Protein AF-R4FBL8-F1 (afdb_monomer_lite)

pLDDT: mean 83.59, std 13.69, range [40.69, 96.69]

Secondary structure (DSSP, 8-state):
-EES-EEEEEEEEEEEEEEESS----GGG----SGGGTSPPPPPPPPSS--------SS-----S--------TT---EES-EEEEEEEEEEEEEEE-S---TTTTSSS--

Structure (mmCIF, N/CA/C/O backbone):
data_AF-R4FBL8-F1
#
_entry.id   AF-R4FBL8-F1
#
loop_
_atom_site.group_PDB
_atom_site.id
_atom_site.type_symbol
_atom_site.label_atom_id
_atom_site.label_alt_id
_atom_site.label_comp_id
_atom_site.label_asym_id
_atom_site.label_entity_id
_atom_site.label_seq_id
_atom_site.pdbx_PDB_ins_code
_atom_site.Cartn_x
_atom_site.Cartn_y
_atom_site.Cartn_z
_atom_site.occupancy
_atom_site.B_iso_or_equiv
_atom_site.auth_seq_id
_atom_site.auth_comp_id
_atom_site.auth_asym_id
_atom_site.auth_atom_id
_atom_site.pdbx_PDB_model_num
ATOM 1 N N . MET A 1 1 ? -4.129 -10.054 2.802 1.00 87.81 1 MET A N 1
ATOM 2 C CA . MET A 1 1 ? -5.367 -10.073 3.612 1.00 87.81 1 MET A CA 1
ATOM 3 C C . MET A 1 1 ? -4.953 -10.164 5.065 1.00 87.81 1 MET A C 1
ATOM 5 O O . MET A 1 1 ? -3.973 -10.844 5.336 1.00 87.81 1 MET A O 1
ATOM 9 N N . GLN A 1 2 ? -5.645 -9.470 5.959 1.00 92.25 2 GLN A N 1
ATOM 10 C CA . GLN A 1 2 ? -5.340 -9.443 7.386 1.00 92.25 2 GLN A CA 1
ATOM 11 C C . GLN A 1 2 ? -6.639 -9.594 8.172 1.00 92.25 2 GLN A C 1
ATOM 13 O O . GLN A 1 2 ? -7.604 -8.891 7.894 1.00 92.25 2 GLN A O 1
ATOM 18 N N . ILE A 1 3 ? -6.671 -10.533 9.110 1.00 91.38 3 ILE A N 1
ATOM 19 C CA . ILE A 1 3 ? -7.858 -10.864 9.902 1.00 91.38 3 ILE A CA 1
ATOM 20 C C . ILE A 1 3 ? -7.469 -10.771 11.374 1.00 91.38 3 ILE A C 1
ATOM 22 O O . ILE A 1 3 ? -6.412 -11.274 11.751 1.00 91.38 3 ILE A O 1
ATOM 26 N N . GLY A 1 4 ? -8.325 -10.150 12.176 1.00 90.81 4 GLY A N 1
ATOM 27 C CA . GLY A 1 4 ? -8.071 -9.822 13.571 1.00 90.81 4 GLY A CA 1
ATOM 28 C C . GLY A 1 4 ? -7.557 -8.398 13.749 1.00 90.81 4 GLY A C 1
ATOM 29 O O . GLY A 1 4 ? -7.219 -7.708 12.787 1.00 90.81 4 GLY A O 1
ATOM 30 N N . ASP A 1 5 ? -7.503 -7.970 15.003 1.00 92.31 5 ASP A N 1
ATOM 31 C CA . ASP A 1 5 ? -7.054 -6.631 15.364 1.00 92.31 5 ASP A CA 1
ATOM 32 C C . ASP A 1 5 ? -5.547 -6.472 15.177 1.00 92.31 5 ASP A C 1
ATOM 34 O O . ASP A 1 5 ? -4.766 -7.425 15.188 1.00 92.31 5 ASP A O 1
ATOM 38 N N . SER A 1 6 ? -5.111 -5.244 14.940 1.00 93.81 6 SER A N 1
ATOM 39 C CA . SER A 1 6 ? -3.728 -4.912 14.630 1.00 93.81 6 SER A CA 1
ATOM 40 C C . SER A 1 6 ? -3.392 -3.520 15.138 1.00 93.81 6 SER A C 1
ATOM 42 O O . SER A 1 6 ? -4.259 -2.678 15.322 1.00 93.81 6 SER A O 1
ATOM 44 N N . GLN A 1 7 ? -2.118 -3.253 15.396 1.00 95.44 7 GLN A N 1
ATOM 45 C CA . GLN A 1 7 ? -1.694 -1.888 15.721 1.00 95.44 7 GLN A CA 1
ATOM 46 C C . GLN A 1 7 ? -1.365 -1.114 14.451 1.00 95.44 7 GLN A C 1
ATOM 48 O O . GLN A 1 7 ? -1.724 0.051 14.306 1.00 95.44 7 GLN A O 1
ATOM 53 N N . GLU A 1 8 ? -0.701 -1.771 13.509 1.00 96.19 8 GLU A N 1
ATOM 54 C CA . GLU A 1 8 ? -0.187 -1.113 12.326 1.00 96.19 8 GLU A CA 1
ATOM 55 C C . GLU A 1 8 ? -0.210 -2.051 11.124 1.00 96.19 8 GLU A C 1
ATOM 57 O O . GLU A 1 8 ? 0.069 -3.246 11.237 1.00 96.19 8 GLU A O 1
ATOM 62 N N . ILE A 1 9 ? -0.516 -1.485 9.961 1.00 96.69 9 ILE A N 1
ATOM 63 C CA . ILE A 1 9 ? -0.402 -2.151 8.671 1.00 96.69 9 ILE A CA 1
ATOM 64 C C . ILE A 1 9 ? 0.490 -1.293 7.783 1.00 96.69 9 ILE A C 1
ATOM 66 O O . ILE A 1 9 ? 0.101 -0.192 7.405 1.00 96.69 9 ILE A O 1
ATOM 70 N N .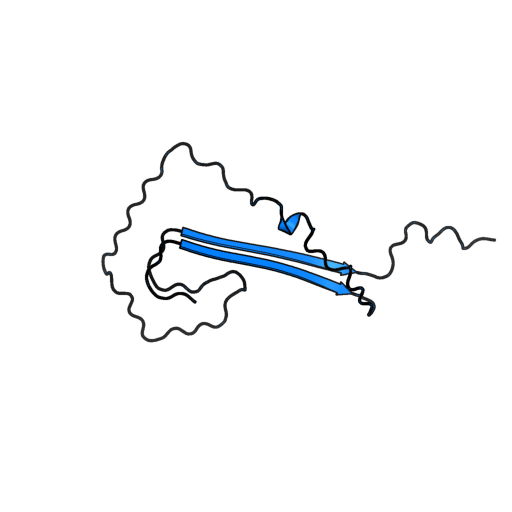 ARG A 1 10 ? 1.668 -1.807 7.421 1.00 95.44 10 ARG A N 1
ATOM 71 C CA . ARG A 1 10 ? 2.569 -1.158 6.462 1.00 95.44 10 ARG A CA 1
ATOM 72 C C . ARG A 1 10 ? 2.638 -1.959 5.174 1.00 95.44 10 ARG A C 1
ATOM 74 O O . ARG A 1 10 ? 3.039 -3.120 5.175 1.00 95.44 10 ARG A O 1
ATOM 81 N N . LEU A 1 11 ? 2.286 -1.322 4.069 1.00 95.38 11 LEU A N 1
ATOM 82 C CA . LEU A 1 11 ? 2.363 -1.871 2.724 1.00 95.38 11 LEU A CA 1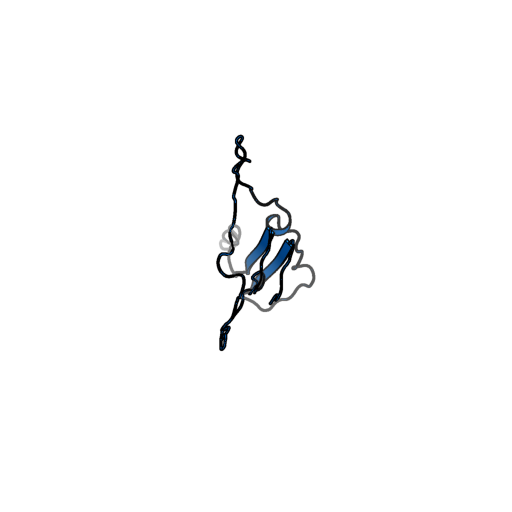
ATOM 83 C C . LEU A 1 11 ? 3.307 -0.994 1.913 1.00 95.38 11 LEU A C 1
ATOM 85 O O . LEU A 1 11 ? 3.199 0.230 1.922 1.00 95.38 11 LEU A O 1
ATOM 89 N N . SER A 1 12 ? 4.229 -1.607 1.178 1.00 93.88 12 SER A N 1
ATOM 90 C CA . SER A 1 12 ? 5.088 -0.867 0.261 1.00 93.88 12 SER A CA 1
ATOM 91 C C . SER A 1 12 ? 5.343 -1.666 -1.006 1.00 93.88 12 SER A C 1
ATOM 93 O O . SER A 1 12 ? 5.480 -2.887 -0.968 1.00 93.88 12 SER A O 1
ATOM 95 N N . GLY A 1 13 ? 5.380 -0.975 -2.139 1.00 93.31 13 GLY A N 1
ATOM 96 C CA . GLY A 1 13 ? 5.575 -1.583 -3.445 1.00 93.31 13 GLY A CA 1
ATOM 97 C C . GLY A 1 13 ? 6.313 -0.632 -4.369 1.00 93.31 13 GLY A C 1
ATOM 98 O O . GLY A 1 13 ? 5.992 0.555 -4.453 1.00 93.31 13 GLY A O 1
ATOM 99 N N . ARG A 1 14 ? 7.324 -1.163 -5.057 1.00 92.94 14 ARG A N 1
ATOM 100 C CA . ARG A 1 14 ? 8.093 -0.457 -6.083 1.00 92.94 14 ARG A CA 1
ATOM 101 C C . ARG A 1 14 ? 8.041 -1.270 -7.365 1.00 92.94 14 ARG A C 1
ATOM 103 O O . ARG A 1 14 ? 8.431 -2.432 -7.355 1.00 92.94 14 ARG A O 1
ATOM 110 N N . ALA A 1 15 ? 7.572 -0.662 -8.446 1.00 91.69 15 ALA A N 1
ATOM 111 C CA . ALA A 1 15 ? 7.507 -1.298 -9.754 1.00 91.69 15 ALA A CA 1
ATOM 112 C C . ALA A 1 15 ? 8.180 -0.418 -10.811 1.00 91.69 15 ALA A C 1
ATOM 114 O O . ALA A 1 15 ? 7.915 0.782 -10.902 1.00 91.69 15 ALA A O 1
ATOM 115 N N . LEU A 1 16 ? 9.049 -1.030 -11.612 1.00 90.56 16 LEU A N 1
ATOM 116 C CA . LEU A 1 16 ? 9.640 -0.439 -12.806 1.00 90.56 16 LEU A CA 1
ATOM 117 C C . LEU A 1 16 ? 9.135 -1.233 -14.010 1.00 90.56 16 LEU A C 1
ATOM 119 O O . LEU A 1 16 ? 9.379 -2.432 -14.103 1.00 90.56 16 LEU A O 1
ATOM 123 N N . ALA A 1 17 ? 8.437 -0.566 -14.919 1.00 89.31 17 ALA A N 1
ATOM 124 C CA . ALA A 1 17 ? 7.931 -1.159 -16.146 1.00 89.31 17 ALA A CA 1
ATOM 125 C C . ALA A 1 17 ? 8.613 -0.487 -17.338 1.00 89.31 17 ALA A C 1
ATOM 127 O O . ALA A 1 17 ? 8.414 0.704 -17.582 1.00 89.31 17 ALA A O 1
ATOM 128 N N . VAL A 1 18 ? 9.427 -1.245 -18.070 1.00 86.50 18 VAL A N 1
ATOM 129 C CA . VAL A 1 18 ? 10.119 -0.769 -19.274 1.00 86.50 18 VAL A CA 1
ATOM 130 C C . VAL A 1 18 ? 9.450 -1.394 -20.492 1.00 86.50 18 VAL A C 1
ATOM 132 O O . VAL A 1 18 ? 9.434 -2.613 -20.633 1.00 86.50 18 VAL A O 1
ATOM 135 N N . GLN A 1 19 ? 8.892 -0.558 -21.363 1.00 87.56 19 GLN A N 1
ATOM 136 C CA . GLN A 1 19 ? 8.319 -0.963 -22.642 1.00 87.56 19 GLN A CA 1
ATOM 137 C C . GLN A 1 19 ? 9.263 -0.553 -23.769 1.00 87.56 19 GLN A C 1
ATOM 139 O O . GLN A 1 19 ? 9.621 0.622 -23.877 1.00 87.56 19 GLN A O 1
ATOM 144 N N . ARG A 1 20 ? 9.631 -1.504 -24.629 1.00 81.62 20 ARG A N 1
ATOM 145 C CA . ARG A 1 20 ? 10.538 -1.275 -25.759 1.00 81.62 20 ARG A CA 1
ATOM 146 C C . ARG A 1 20 ? 9.814 -1.417 -27.089 1.00 81.62 20 ARG A C 1
ATOM 148 O O . ARG A 1 20 ? 8.891 -2.219 -27.203 1.00 81.62 20 ARG A O 1
ATOM 155 N N . GLN A 1 21 ? 10.240 -0.631 -28.075 1.00 84.44 21 GLN A N 1
ATOM 156 C CA . GLN A 1 21 ? 9.829 -0.802 -29.469 1.00 84.44 21 GLN A CA 1
ATOM 157 C C . GLN A 1 21 ? 10.637 -1.900 -30.182 1.00 84.44 21 GLN A C 1
ATOM 159 O O . GLN A 1 21 ? 10.082 -2.594 -31.025 1.00 84.44 21 GLN A O 1
ATOM 164 N N . LEU A 1 22 ? 11.912 -2.081 -29.820 1.00 80.81 22 LEU A N 1
ATOM 165 C CA . LEU A 1 22 ? 12.793 -3.127 -30.348 1.00 80.81 22 LEU A CA 1
ATOM 166 C C . LEU A 1 22 ? 13.225 -4.086 -29.235 1.00 80.81 22 LEU A C 1
ATOM 168 O O . LEU A 1 22 ? 13.389 -3.687 -28.078 1.00 80.81 22 LEU A O 1
ATOM 172 N N . GLU A 1 23 ? 13.417 -5.354 -29.591 1.00 70.50 23 GLU A N 1
ATOM 173 C CA . GLU A 1 23 ? 13.835 -6.399 -28.662 1.00 70.50 23 GLU A CA 1
ATOM 174 C C . GLU A 1 23 ? 15.345 -6.314 -28.411 1.00 70.50 23 GLU A C 1
ATOM 176 O O . GLU A 1 23 ? 16.168 -6.814 -29.172 1.00 70.50 23 GLU A O 1
ATOM 181 N N . TYR A 1 24 ? 15.710 -5.633 -27.329 1.00 73.50 24 TYR A N 1
ATOM 182 C CA . TYR A 1 24 ? 17.061 -5.632 -26.781 1.00 73.50 24 TYR A CA 1
ATOM 183 C C . TYR A 1 24 ? 16.975 -5.651 -25.254 1.00 73.50 24 TYR A C 1
ATOM 185 O O . TYR A 1 24 ? 16.108 -5.002 -24.661 1.00 73.50 24 TYR A O 1
ATOM 193 N N . VAL A 1 25 ? 17.842 -6.427 -24.607 1.00 66.44 25 VAL A N 1
ATOM 194 C CA . VAL A 1 25 ? 17.886 -6.549 -23.147 1.00 66.44 25 VAL A CA 1
ATOM 195 C C . VAL A 1 25 ? 19.328 -6.375 -22.690 1.00 66.44 25 VAL A C 1
ATOM 197 O O . VAL A 1 25 ? 20.137 -7.287 -22.831 1.00 66.44 25 VAL A O 1
ATOM 200 N N . ASP A 1 26 ? 19.635 -5.223 -22.097 1.00 69.94 26 ASP A N 1
ATOM 201 C CA . ASP A 1 26 ? 20.847 -5.041 -21.298 1.00 69.94 26 ASP A CA 1
ATOM 202 C C . ASP A 1 26 ? 20.507 -5.203 -19.810 1.00 69.94 26 ASP A C 1
ATOM 204 O O . ASP A 1 26 ? 19.580 -4.590 -19.272 1.00 69.94 26 ASP A O 1
ATOM 208 N N . SER A 1 27 ? 21.262 -6.060 -19.125 1.00 66.50 27 SER A N 1
ATOM 209 C CA . SER A 1 27 ? 21.109 -6.343 -17.698 1.00 66.50 27 SER A CA 1
ATOM 210 C C . SER A 1 27 ? 21.405 -5.131 -16.807 1.00 66.50 27 SER A C 1
ATOM 212 O O . SER A 1 27 ? 20.967 -5.097 -15.656 1.00 66.50 27 SER A O 1
ATOM 214 N N . ARG A 1 28 ? 22.094 -4.107 -17.326 1.00 68.31 28 ARG A N 1
ATOM 215 C CA . ARG A 1 28 ? 22.423 -2.867 -16.604 1.00 68.31 28 ARG A CA 1
ATOM 216 C C . ARG A 1 28 ? 21.312 -1.813 -16.643 1.00 68.31 28 ARG A C 1
ATOM 218 O O . ARG A 1 28 ? 21.420 -0.808 -15.946 1.00 68.31 28 ARG A O 1
ATOM 225 N N . GLU A 1 29 ? 20.241 -2.025 -17.411 1.00 63.28 29 GLU A N 1
ATOM 226 C CA . GLU A 1 29 ? 19.165 -1.039 -17.629 1.00 63.28 29 GLU A CA 1
ATOM 227 C C . GLU A 1 29 ? 18.141 -0.924 -16.489 1.00 63.28 29 GLU A C 1
ATOM 229 O O . GLU A 1 29 ? 17.265 -0.057 -16.530 1.00 63.28 29 GLU A O 1
ATOM 234 N N . PHE A 1 30 ? 18.234 -1.761 -15.453 1.00 67.88 30 PHE A N 1
ATOM 235 C CA . PHE A 1 30 ? 17.222 -1.835 -14.394 1.00 67.88 30 PHE A CA 1
ATOM 236 C C . PHE A 1 30 ? 17.652 -1.282 -13.023 1.00 67.88 30 PHE A C 1
ATOM 238 O O . PHE A 1 30 ? 17.272 -1.865 -12.001 1.00 67.88 30 PHE A O 1
ATOM 245 N N . PRO A 1 31 ? 18.405 -0.168 -12.908 1.00 68.38 31 PRO A N 1
ATOM 246 C CA . PRO A 1 31 ? 18.636 0.395 -11.595 1.00 68.38 31 PRO A CA 1
ATOM 247 C C . PRO A 1 31 ? 17.317 0.982 -11.073 1.00 68.38 31 PRO A C 1
ATOM 249 O O . PRO A 1 31 ? 16.747 1.912 -11.647 1.00 68.38 31 PRO A O 1
ATOM 252 N N . LEU A 1 32 ? 16.861 0.517 -9.906 1.00 67.62 32 LEU A N 1
ATOM 253 C CA . LEU A 1 32 ? 15.812 1.177 -9.110 1.00 67.62 32 LEU A CA 1
ATOM 254 C C . LEU A 1 32 ? 16.296 2.519 -8.509 1.00 67.62 32 LEU A C 1
ATOM 256 O O . LEU A 1 32 ? 15.811 2.960 -7.472 1.00 67.62 32 LEU A O 1
ATOM 260 N N . ALA A 1 33 ? 17.250 3.186 -9.161 1.00 80.44 33 ALA A N 1
ATOM 261 C CA . ALA A 1 33 ? 17.905 4.411 -8.714 1.00 80.44 33 ALA A CA 1
ATOM 262 C C . ALA A 1 33 ? 17.134 5.685 -9.097 1.00 80.44 33 ALA A C 1
ATOM 264 O O . ALA A 1 33 ? 17.627 6.798 -8.926 1.00 80.44 33 ALA A O 1
ATOM 265 N N . PHE A 1 34 ? 15.922 5.561 -9.640 1.00 89.19 34 PHE A N 1
ATOM 266 C CA . PHE A 1 34 ? 15.130 6.732 -9.989 1.00 89.19 34 PHE A CA 1
ATOM 267 C C . PHE A 1 34 ? 14.656 7.479 -8.734 1.00 89.19 34 PHE A C 1
ATOM 269 O O . PHE A 1 34 ? 14.190 6.832 -7.796 1.00 89.19 34 PHE A O 1
ATOM 276 N N . PRO A 1 35 ? 14.643 8.829 -8.737 1.00 90.00 35 PRO A N 1
ATOM 277 C CA . PRO A 1 35 ? 14.214 9.616 -7.578 1.00 90.00 35 PRO A CA 1
ATOM 278 C C . PRO A 1 35 ? 12.809 9.275 -7.074 1.00 90.00 35 PRO A C 1
ATOM 280 O O . PRO A 1 35 ? 12.537 9.369 -5.884 1.00 90.00 35 PRO A O 1
ATOM 283 N N . ILE A 1 36 ? 11.909 8.815 -7.950 1.00 91.12 36 ILE A N 1
ATOM 284 C CA . ILE A 1 36 ? 10.575 8.341 -7.553 1.00 91.12 36 ILE A CA 1
ATOM 285 C C . ILE A 1 36 ? 10.620 7.172 -6.562 1.00 91.12 36 ILE A C 1
ATOM 287 O O . ILE A 1 36 ? 9.635 6.951 -5.875 1.00 91.12 36 ILE A O 1
ATOM 291 N N . PHE A 1 37 ? 11.728 6.437 -6.447 1.00 92.25 37 PHE A N 1
ATOM 292 C CA . PHE A 1 37 ? 11.888 5.333 -5.500 1.00 92.25 37 PHE A CA 1
ATOM 293 C C . PHE A 1 37 ? 12.536 5.739 -4.171 1.00 92.25 37 PHE A C 1
ATOM 295 O O . PHE A 1 37 ? 12.491 4.945 -3.234 1.00 92.25 37 PHE A O 1
ATOM 302 N N . THR A 1 38 ? 13.092 6.951 -4.071 1.00 90.62 38 THR A N 1
ATOM 303 C CA . THR A 1 38 ? 13.845 7.425 -2.894 1.00 90.62 38 THR A CA 1
ATOM 304 C C . THR A 1 38 ? 13.323 8.739 -2.311 1.00 90.62 38 THR A C 1
ATOM 306 O O . THR A 1 38 ? 13.508 8.992 -1.126 1.00 90.62 38 THR A O 1
ATOM 309 N N . LYS A 1 39 ? 12.636 9.571 -3.104 1.00 91.44 39 LYS A N 1
ATOM 310 C CA . LYS A 1 39 ? 12.098 10.865 -2.661 1.00 91.44 39 LYS A CA 1
ATOM 311 C C . LYS A 1 39 ? 11.092 10.666 -1.518 1.00 91.44 39 LYS A C 1
ATOM 313 O O . LYS A 1 39 ? 10.205 9.824 -1.680 1.00 91.44 39 LYS A O 1
ATOM 318 N N . PRO A 1 40 ? 11.154 11.431 -0.416 1.00 90.75 40 PRO A N 1
ATOM 319 C CA . PRO A 1 40 ? 10.161 11.343 0.655 1.00 90.75 40 PRO A CA 1
ATOM 320 C C . PRO A 1 40 ? 8.749 11.658 0.139 1.00 90.75 40 PRO A C 1
ATOM 322 O O . PRO A 1 40 ? 8.579 12.431 -0.808 1.00 90.75 40 PRO A O 1
ATOM 325 N N . ILE A 1 41 ? 7.741 11.025 0.741 1.00 88.75 41 ILE A N 1
ATOM 326 C CA . ILE A 1 41 ? 6.334 11.308 0.438 1.00 88.75 41 ILE A CA 1
ATOM 327 C C . ILE A 1 41 ? 5.993 12.653 1.088 1.00 88.75 41 ILE A C 1
ATOM 329 O O . ILE A 1 41 ? 6.256 12.805 2.281 1.00 88.75 41 ILE A O 1
ATOM 333 N N . PRO A 1 42 ? 5.453 13.633 0.341 1.00 88.88 42 PRO A N 1
ATOM 334 C CA . PRO A 1 42 ? 4.971 14.867 0.942 1.00 88.88 42 PRO A CA 1
ATOM 335 C C . PRO A 1 42 ? 3.850 14.531 1.925 1.00 88.88 42 PRO A C 1
ATOM 337 O O . PRO A 1 42 ? 2.820 13.991 1.525 1.00 88.88 42 PRO A O 1
ATOM 340 N N . LEU A 1 43 ? 4.072 14.824 3.201 1.00 86.81 43 LEU A N 1
ATOM 341 C CA . LEU A 1 43 ? 3.035 14.743 4.217 1.00 86.81 43 LEU A CA 1
ATOM 342 C C . LEU A 1 43 ? 2.380 16.121 4.348 1.00 86.81 43 LEU A C 1
ATOM 344 O O . LEU A 1 43 ? 3.077 17.131 4.195 1.00 86.81 43 LEU A O 1
ATOM 348 N N . PRO A 1 44 ? 1.063 16.186 4.603 1.00 84.56 44 PRO A N 1
ATOM 349 C CA . PRO A 1 44 ? 0.444 17.442 4.991 1.00 84.56 44 PRO A CA 1
ATOM 350 C C . PRO A 1 44 ? 1.155 17.997 6.237 1.00 84.56 44 PRO A C 1
ATOM 352 O O . PRO A 1 44 ? 1.692 17.216 7.033 1.00 84.56 44 PRO A O 1
ATOM 355 N N . PRO A 1 45 ? 1.201 19.330 6.404 1.00 83.50 45 PRO A N 1
ATOM 356 C CA . PRO A 1 45 ? 1.708 19.916 7.635 1.00 83.50 45 PRO A CA 1
ATOM 357 C C . PRO A 1 45 ? 0.931 19.340 8.820 1.00 83.50 45 PRO A C 1
ATOM 359 O O . PRO A 1 45 ? -0.270 19.092 8.725 1.00 83.50 45 PRO A O 1
ATOM 362 N N . VAL A 1 46 ? 1.634 19.090 9.922 1.00 79.88 46 VAL A N 1
ATOM 363 C CA . VAL A 1 46 ? 0.988 18.665 11.164 1.00 79.88 46 VAL A CA 1
ATOM 364 C C . VAL A 1 46 ? 0.145 19.838 11.653 1.00 79.88 46 VAL A C 1
ATOM 366 O O . VAL A 1 46 ? 0.686 20.929 11.848 1.00 79.88 46 VAL A O 1
ATOM 369 N N . ASP A 1 47 ? -1.162 19.626 11.811 1.00 78.25 47 ASP A N 1
ATOM 370 C CA . ASP A 1 47 ? -2.043 20.626 12.409 1.00 78.25 47 ASP A CA 1
ATOM 371 C C . ASP A 1 47 ? -1.512 20.987 13.803 1.00 78.25 47 ASP A C 1
ATOM 373 O O . ASP A 1 47 ? -1.135 20.112 14.585 1.00 78.25 47 ASP A O 1
ATOM 377 N N . ALA A 1 48 ? -1.450 22.284 14.109 1.00 75.25 48 ALA A N 1
ATOM 378 C CA . ALA A 1 48 ? -0.938 22.761 15.395 1.00 75.25 48 ALA A CA 1
ATOM 379 C C . ALA A 1 48 ? -1.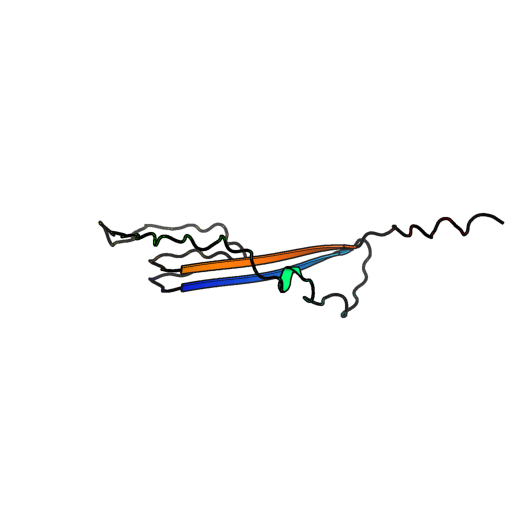834 22.340 16.574 1.00 75.25 48 ALA A C 1
ATOM 381 O O . ALA A 1 48 ? -1.356 22.235 17.703 1.00 75.25 48 ALA A O 1
ATOM 382 N N . GLU A 1 49 ? -3.113 22.071 16.300 1.00 83.38 49 GLU A N 1
ATOM 383 C CA . GLU A 1 49 ? -4.108 21.695 17.297 1.00 83.38 49 GLU A CA 1
ATOM 384 C C . GLU A 1 49 ? -4.354 20.177 17.296 1.00 83.38 49 GLU A C 1
ATOM 386 O O . GLU A 1 49 ? -4.638 19.590 16.246 1.00 83.38 49 GLU A O 1
ATOM 391 N N . PRO A 1 50 ? -4.287 19.506 18.460 1.00 79.00 50 PRO A N 1
ATOM 392 C CA . PRO A 1 50 ? -4.540 18.077 18.549 1.00 79.00 50 PRO A CA 1
ATOM 393 C C . PRO A 1 50 ? -6.021 17.760 18.300 1.00 79.00 50 PRO A C 1
ATOM 395 O O . PRO A 1 50 ? -6.906 18.186 19.041 1.00 79.00 50 PRO A O 1
ATOM 398 N N . VAL A 1 51 ? -6.298 16.936 17.288 1.00 82.19 51 VAL A N 1
ATOM 399 C CA . VAL A 1 51 ? -7.643 16.399 17.044 1.00 82.19 51 VAL A CA 1
ATOM 400 C C . VAL A 1 51 ? -7.858 15.144 17.894 1.00 82.19 51 VAL A C 1
ATOM 402 O O . VAL A 1 51 ? -7.275 14.089 17.637 1.00 82.19 51 VAL A O 1
ATOM 405 N N . CYS A 1 52 ? -8.732 15.231 18.899 1.00 84.25 52 CYS A N 1
ATOM 406 C CA . CYS A 1 52 ? -9.136 14.080 19.707 1.00 84.25 52 CYS A CA 1
ATOM 407 C C . CYS A 1 52 ? -10.280 13.313 19.032 1.00 84.25 52 CYS A C 1
ATOM 409 O O . CYS A 1 52 ? -11.391 13.824 18.895 1.00 84.25 52 CYS A O 1
ATOM 411 N N . ARG A 1 53 ? -10.028 12.054 18.653 1.00 84.94 53 ARG A N 1
ATOM 412 C CA . ARG A 1 53 ? -11.050 11.135 18.131 1.00 84.94 53 ARG A CA 1
ATOM 413 C C . ARG A 1 53 ? -11.354 10.043 19.152 1.00 84.94 53 ARG A C 1
ATOM 415 O O . ARG A 1 53 ? -10.474 9.250 19.478 1.00 84.94 53 ARG A O 1
ATOM 422 N N . TYR A 1 54 ? -12.614 9.935 19.558 1.00 88.31 54 TYR A N 1
ATOM 423 C CA . TYR A 1 54 ? -13.132 8.803 20.327 1.00 88.31 54 TYR A CA 1
ATOM 424 C C . TYR A 1 54 ? -13.935 7.895 19.400 1.00 88.31 54 TYR A C 1
ATOM 426 O O . TYR A 1 54 ? -14.742 8.372 18.608 1.00 88.31 54 TYR A O 1
ATOM 434 N N . THR A 1 55 ? -13.680 6.590 19.455 1.00 85.38 55 THR A N 1
ATOM 435 C CA . THR A 1 55 ? -14.413 5.589 18.667 1.00 85.38 55 THR A CA 1
ATOM 436 C C . THR A 1 55 ? -15.138 4.661 19.631 1.00 85.38 55 THR A C 1
ATOM 438 O O . THR A 1 55 ? -14.510 4.125 20.542 1.00 85.38 55 THR A O 1
ATOM 441 N N . LEU A 1 56 ? -16.446 4.491 19.442 1.00 89.12 56 LEU A N 1
ATOM 442 C CA . LEU A 1 56 ? -17.284 3.573 20.210 1.00 89.12 56 LEU A CA 1
ATOM 443 C C . LEU A 1 56 ? -17.781 2.461 19.282 1.00 89.12 56 LEU A C 1
ATOM 445 O O . LEU A 1 56 ? -18.376 2.744 18.244 1.00 89.12 56 LEU A O 1
ATOM 449 N N . HIS A 1 57 ? -17.555 1.206 19.668 1.00 85.44 57 HIS A N 1
ATOM 450 C CA . HIS A 1 57 ? -18.092 0.035 18.976 1.00 85.44 57 HIS A CA 1
ATOM 451 C C . HIS A 1 57 ? -19.356 -0.441 19.695 1.00 85.44 57 HIS A C 1
ATOM 453 O O . HIS A 1 57 ? -19.282 -1.301 20.566 1.00 85.44 57 HIS A O 1
ATOM 459 N N . ASP A 1 58 ? -20.505 0.136 19.341 1.00 87.06 58 ASP A N 1
ATOM 460 C CA . ASP A 1 58 ? -21.795 -0.170 19.984 1.00 87.06 58 ASP A CA 1
ATOM 461 C C . ASP A 1 58 ? -22.172 -1.663 19.864 1.00 87.06 58 ASP A C 1
ATOM 463 O O . ASP A 1 58 ? -22.700 -2.274 20.788 1.00 87.06 58 ASP A O 1
ATOM 467 N N . CYS A 1 59 ? -21.781 -2.295 18.751 1.00 87.88 59 CYS A N 1
ATOM 468 C CA . CYS A 1 59 ? -21.772 -3.745 18.588 1.00 87.88 59 CYS A CA 1
ATOM 469 C C . CYS A 1 59 ? -20.351 -4.206 18.211 1.00 87.88 59 CYS A C 1
ATOM 471 O O . CYS A 1 59 ? -19.916 -3.959 17.084 1.00 87.88 59 CYS A O 1
ATOM 473 N N . PRO A 1 60 ? -19.605 -4.880 19.107 1.00 83.31 60 PRO A N 1
ATOM 474 C CA . PRO A 1 60 ? -18.225 -5.302 18.846 1.00 83.31 60 PRO A CA 1
ATOM 475 C C . PRO A 1 60 ? -18.131 -6.576 17.985 1.00 83.31 60 PRO A C 1
ATOM 477 O O . PRO A 1 60 ? -17.058 -7.163 17.859 1.00 83.31 60 PRO A O 1
ATOM 480 N N . LEU A 1 61 ? -19.246 -7.036 17.410 1.00 87.81 61 LEU A N 1
ATOM 481 C CA . LEU A 1 61 ? -19.301 -8.244 16.599 1.00 87.81 61 LEU A CA 1
ATOM 482 C C . LEU A 1 61 ? -19.246 -7.895 15.110 1.00 87.81 61 LEU A C 1
ATOM 484 O O . LEU A 1 61 ? -20.180 -7.319 14.55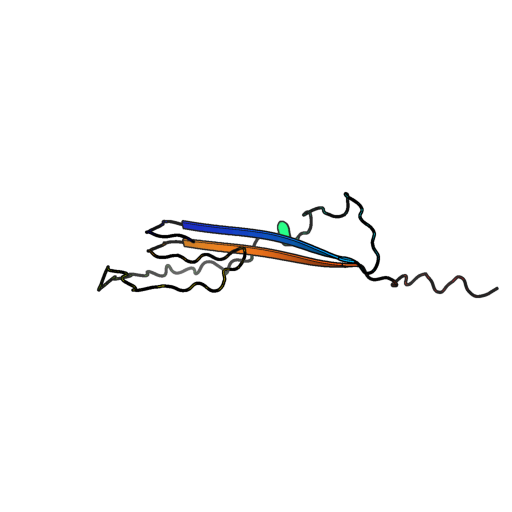6 1.00 87.81 61 LEU A O 1
ATOM 488 N N . ILE A 1 62 ? -18.185 -8.337 14.439 1.00 85.94 62 ILE A N 1
ATOM 489 C CA . ILE A 1 62 ? -18.131 -8.373 12.976 1.00 85.94 62 ILE A CA 1
ATOM 490 C C . ILE A 1 62 ? -18.564 -9.774 12.536 1.00 85.94 62 ILE A C 1
ATOM 492 O O . ILE A 1 62 ? -17.779 -10.718 12.594 1.00 85.94 62 ILE A O 1
ATOM 496 N N . ALA A 1 63 ? -19.817 -9.916 12.102 1.00 89.38 63 ALA A N 1
ATOM 497 C CA . ALA A 1 63 ? -20.362 -11.173 11.593 1.00 89.38 63 ALA A CA 1
ATOM 498 C C . ALA A 1 63 ? -20.910 -10.982 10.174 1.00 89.38 63 ALA A C 1
ATOM 500 O O . ALA A 1 63 ? -21.826 -10.197 9.945 1.00 89.38 63 ALA A O 1
ATOM 501 N N . VAL A 1 64 ? -20.347 -11.717 9.216 1.00 85.75 64 VAL A N 1
ATOM 502 C CA . VAL A 1 64 ? -20.777 -11.718 7.812 1.00 85.75 64 VAL A CA 1
ATOM 503 C C . VAL A 1 64 ? -20.877 -13.157 7.318 1.00 85.75 64 VAL A C 1
ATOM 505 O O . VAL A 1 64 ? -20.046 -13.989 7.670 1.00 85.75 64 VAL A O 1
ATOM 508 N N . HIS A 1 65 ? -21.886 -13.464 6.501 1.00 93.44 65 HIS A N 1
ATOM 509 C CA . HIS A 1 65 ? -22.087 -14.822 5.984 1.00 93.44 65 HIS A CA 1
ATOM 510 C C . HIS A 1 65 ? -20.975 -15.239 5.010 1.00 93.44 65 HIS A C 1
ATOM 512 O O . HIS A 1 65 ? -20.396 -16.314 5.133 1.00 93.44 65 HIS A O 1
ATOM 518 N N . SER A 1 66 ? -20.651 -14.376 4.046 1.00 92.62 66 SER A N 1
ATOM 519 C CA . SER A 1 66 ? -19.593 -14.632 3.067 1.00 92.62 66 SER A CA 1
ATOM 520 C C . SER A 1 66 ? -19.064 -13.329 2.482 1.00 92.62 66 SER A C 1
ATOM 522 O O . SER A 1 66 ? -19.839 -12.402 2.247 1.00 92.62 66 SER A O 1
ATOM 524 N N . MET A 1 67 ? -17.770 -13.286 2.169 1.00 91.69 67 MET A N 1
ATOM 525 C CA . MET A 1 67 ? -17.154 -12.196 1.413 1.00 91.69 67 MET A CA 1
ATOM 526 C C . MET A 1 67 ? -16.536 -12.739 0.134 1.00 91.69 67 MET A C 1
ATOM 528 O O . MET A 1 67 ? -15.747 -13.682 0.166 1.00 91.69 67 MET A O 1
ATOM 532 N N . ARG A 1 68 ? -16.861 -12.109 -0.995 1.00 95.56 68 ARG A N 1
ATOM 533 C CA . ARG A 1 68 ? -16.248 -12.405 -2.288 1.00 95.56 68 ARG A CA 1
ATOM 534 C C . ARG A 1 68 ? -15.303 -11.272 -2.664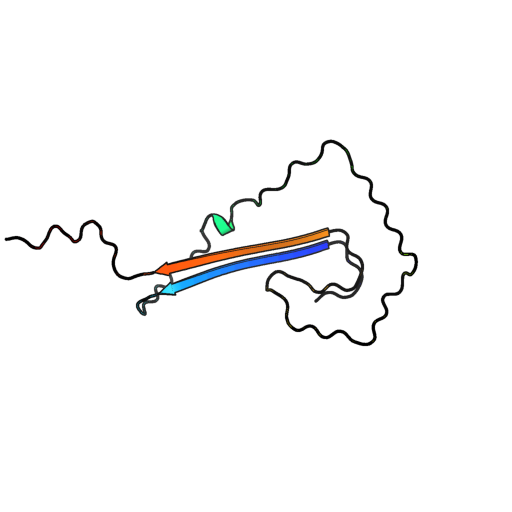 1.00 95.56 68 ARG A C 1
ATOM 536 O O . ARG A 1 68 ? -15.743 -10.187 -3.025 1.00 95.56 68 ARG A O 1
ATOM 543 N N . ILE A 1 69 ? -14.004 -11.538 -2.595 1.00 93.88 69 ILE A N 1
ATOM 544 C CA . ILE A 1 69 ? -12.962 -10.583 -2.980 1.00 93.88 69 ILE A CA 1
ATOM 545 C C . ILE A 1 69 ? -12.602 -10.848 -4.444 1.00 93.88 69 ILE A C 1
ATOM 547 O O . ILE A 1 69 ? -12.115 -11.925 -4.773 1.00 93.88 69 ILE A O 1
ATOM 551 N N . ILE A 1 70 ? -12.860 -9.879 -5.324 1.00 96.31 70 ILE A N 1
ATOM 552 C CA . ILE A 1 70 ? -12.598 -10.001 -6.772 1.00 96.31 70 ILE A CA 1
ATOM 553 C C . ILE A 1 70 ? -11.183 -9.562 -7.178 1.00 96.31 70 ILE A C 1
ATOM 555 O O . ILE A 1 70 ? -10.747 -9.851 -8.286 1.00 96.31 70 ILE A O 1
ATOM 559 N N . GLY A 1 71 ? -10.459 -8.885 -6.285 1.00 94.50 71 GLY A N 1
ATOM 560 C CA . GLY A 1 71 ? -9.079 -8.465 -6.505 1.00 94.50 71 GLY A CA 1
ATOM 561 C C . GLY A 1 71 ? -8.577 -7.529 -5.408 1.00 94.50 71 GLY A C 1
ATOM 562 O O . GLY A 1 71 ? -9.363 -6.862 -4.738 1.00 94.50 71 GLY A O 1
ATOM 563 N N . VAL A 1 72 ? -7.258 -7.491 -5.228 1.00 93.56 72 VAL A N 1
ATOM 564 C CA . VAL A 1 72 ? -6.552 -6.568 -4.330 1.00 93.56 72 VAL A CA 1
ATOM 565 C C . VAL A 1 72 ? -5.307 -6.077 -5.067 1.00 93.56 72 VAL A C 1
ATOM 567 O O . VAL A 1 72 ? -4.627 -6.871 -5.714 1.00 93.56 72 VAL A O 1
ATOM 570 N N . SER A 1 73 ? -5.022 -4.775 -4.999 1.00 93.00 73 SER A N 1
ATOM 571 C CA . SER A 1 73 ? -3.824 -4.194 -5.620 1.00 93.00 73 SER A CA 1
ATOM 572 C C . SER A 1 73 ? -2.552 -4.523 -4.822 1.00 93.00 73 SER A C 1
ATOM 574 O O . SER A 1 73 ? -2.617 -4.884 -3.647 1.00 93.00 73 SER A O 1
ATOM 576 N N . SER A 1 74 ? -1.380 -4.366 -5.443 1.00 88.81 74 SER A N 1
ATOM 577 C CA . SER A 1 74 ? -0.069 -4.766 -4.904 1.00 88.81 74 SER A CA 1
ATOM 578 C C . SER A 1 74 ? 0.286 -4.123 -3.558 1.00 88.81 74 SER A C 1
ATOM 580 O O . SER A 1 74 ? 1.033 -4.694 -2.772 1.00 88.81 74 SER A O 1
ATOM 582 N N . THR A 1 75 ? -0.242 -2.930 -3.285 1.00 94.50 75 THR A N 1
ATOM 583 C CA . THR A 1 75 ? -0.048 -2.183 -2.031 1.00 94.50 75 THR A CA 1
ATOM 584 C C . THR A 1 75 ? -1.392 -1.851 -1.398 1.00 94.50 75 THR A C 1
ATOM 586 O O . THR A 1 75 ? -1.667 -0.709 -1.039 1.00 94.50 75 THR A O 1
ATOM 589 N N . SER A 1 76 ? -2.274 -2.843 -1.326 1.00 95.19 76 SER A N 1
ATOM 590 C CA . SER A 1 76 ? -3.579 -2.737 -0.678 1.00 95.19 76 SER A CA 1
ATOM 591 C C . SER A 1 76 ? -3.828 -3.958 0.199 1.00 95.19 76 SER A C 1
ATOM 593 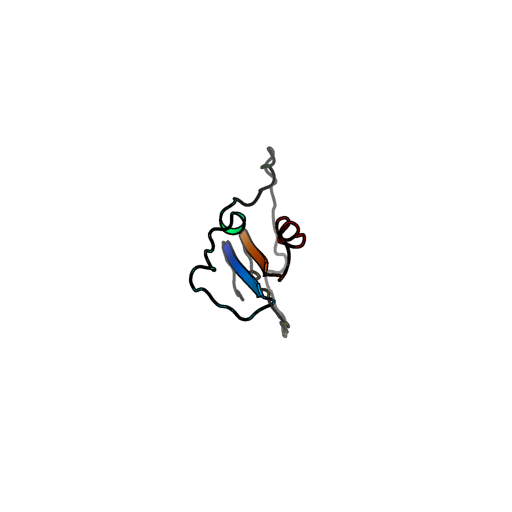O O . SER A 1 76 ? -3.267 -5.030 -0.024 1.00 95.19 76 SER A O 1
ATOM 595 N N . VAL A 1 77 ? -4.669 -3.804 1.219 1.00 95.19 77 VAL A N 1
ATOM 596 C CA . VAL A 1 77 ? -5.025 -4.891 2.132 1.00 95.19 77 VAL A CA 1
ATOM 597 C C . VAL A 1 77 ? -6.536 -4.943 2.296 1.00 95.19 77 VAL A C 1
ATOM 599 O O . VAL A 1 77 ? -7.196 -3.919 2.435 1.00 95.19 77 VAL A O 1
ATOM 602 N N . VAL A 1 78 ? -7.079 -6.156 2.303 1.00 95.19 78 VAL A N 1
ATOM 603 C CA . VAL A 1 78 ? -8.387 -6.419 2.904 1.00 95.19 78 VAL A CA 1
ATOM 604 C C . VAL A 1 78 ? -8.126 -6.740 4.367 1.00 95.19 78 VAL A C 1
ATOM 606 O O . VAL A 1 78 ? -7.474 -7.752 4.646 1.00 95.19 78 VAL A O 1
ATOM 609 N N . HIS A 1 79 ? -8.569 -5.856 5.260 1.00 94.81 79 HIS A N 1
ATOM 610 C CA . HIS A 1 79 ? -8.420 -5.992 6.705 1.00 94.81 79 HIS A CA 1
ATOM 611 C C . HIS A 1 79 ? -9.788 -6.189 7.366 1.00 94.81 79 HIS A C 1
ATOM 613 O O . HIS A 1 79 ? -10.717 -5.437 7.080 1.00 94.81 79 HIS A O 1
ATOM 619 N N . ILE A 1 80 ? -9.908 -7.202 8.224 1.00 92.75 80 ILE A N 1
ATOM 620 C CA . ILE A 1 80 ? -11.110 -7.496 9.011 1.00 92.75 80 ILE A CA 1
ATOM 621 C C . ILE A 1 80 ? -10.704 -7.454 10.479 1.00 92.75 80 ILE A C 1
ATOM 623 O O . ILE A 1 80 ? -10.081 -8.394 10.962 1.00 92.75 80 ILE A O 1
ATOM 627 N N . GLY A 1 81 ? -11.037 -6.369 11.164 1.00 90.69 81 GLY A N 1
ATOM 628 C CA . GLY A 1 81 ? -10.589 -6.088 12.524 1.00 90.69 81 GLY A CA 1
ATOM 629 C C . GLY A 1 81 ? -10.327 -4.598 12.706 1.00 90.69 81 GLY A C 1
ATOM 630 O O . GLY A 1 81 ? -10.540 -3.798 11.789 1.00 90.69 81 GLY A O 1
ATOM 631 N N . SER A 1 82 ? -9.883 -4.226 13.899 1.00 90.19 82 SER A N 1
ATOM 632 C CA . SER A 1 82 ? -9.493 -2.861 14.235 1.00 90.19 82 SER A CA 1
ATOM 633 C C . SER A 1 82 ? -8.004 -2.645 13.992 1.00 90.19 82 SER A C 1
ATOM 635 O O . SER A 1 82 ? -7.180 -3.465 14.386 1.00 90.19 82 SER A O 1
ATOM 637 N N . THR A 1 83 ? -7.638 -1.501 13.410 1.00 93.81 83 THR A N 1
ATOM 638 C CA . THR A 1 83 ? -6.240 -1.065 13.315 1.00 93.81 83 THR A CA 1
ATOM 639 C C . THR A 1 83 ? -6.086 0.414 13.625 1.00 93.81 83 THR A C 1
ATOM 641 O O . THR A 1 83 ? -6.986 1.212 13.353 1.00 93.81 83 THR A O 1
ATOM 644 N N . LYS A 1 84 ? -4.947 0.792 14.212 1.00 92.50 84 LYS A N 1
ATOM 645 C CA . LYS A 1 84 ? -4.657 2.188 14.557 1.00 92.50 84 LYS A CA 1
ATOM 646 C C . LYS A 1 84 ? -4.090 2.951 13.364 1.00 92.50 84 LYS A C 1
ATOM 648 O O . LYS A 1 84 ? -4.527 4.070 13.102 1.00 92.50 84 LYS A O 1
ATOM 653 N N . THR A 1 85 ? -3.154 2.338 12.644 1.00 93.00 85 THR A N 1
ATOM 654 C CA . THR A 1 85 ? -2.433 2.991 11.547 1.00 93.00 85 THR A CA 1
ATOM 655 C C . THR A 1 85 ? -2.366 2.086 10.325 1.00 93.00 85 THR A C 1
ATOM 657 O O . THR A 1 85 ? -2.044 0.902 10.426 1.00 93.00 85 THR A O 1
ATOM 660 N N . VAL A 1 86 ? -2.630 2.657 9.151 1.00 94.56 86 VAL A N 1
ATOM 661 C CA . VAL A 1 86 ? -2.405 2.004 7.859 1.00 94.56 86 VAL A CA 1
ATOM 662 C C . VAL A 1 86 ? -1.564 2.929 6.996 1.00 94.56 86 VAL A C 1
ATOM 664 O O . VAL A 1 86 ? -1.973 4.047 6.700 1.00 94.56 86 VAL A O 1
ATOM 667 N N . GLU A 1 87 ? -0.398 2.453 6.581 1.00 94.50 87 GLU A N 1
ATOM 668 C CA . GLU A 1 87 ? 0.495 3.138 5.656 1.00 94.50 87 GLU A CA 1
ATOM 669 C C . GLU A 1 87 ? 0.646 2.281 4.398 1.00 94.50 87 GLU A C 1
ATOM 671 O O . GLU A 1 87 ? 1.049 1.121 4.476 1.00 94.50 87 GLU A O 1
ATOM 676 N N . ALA A 1 88 ? 0.309 2.828 3.230 1.00 94.81 88 ALA A N 1
ATOM 677 C CA . ALA A 1 88 ? 0.341 2.096 1.968 1.00 94.81 88 ALA A CA 1
ATOM 678 C C . ALA A 1 88 ? 1.047 2.900 0.871 1.00 94.81 88 ALA A C 1
ATOM 680 O O . ALA A 1 88 ? 0.472 3.795 0.256 1.00 94.81 88 ALA A O 1
ATOM 681 N N . ASN A 1 89 ? 2.302 2.544 0.600 1.00 93.62 89 ASN A N 1
ATOM 682 C CA . ASN A 1 89 ? 3.198 3.294 -0.274 1.00 93.62 89 ASN A CA 1
ATOM 683 C C . ASN A 1 89 ? 3.404 2.577 -1.614 1.00 93.62 89 ASN A C 1
ATOM 685 O O . ASN A 1 89 ? 4.156 1.605 -1.697 1.00 93.62 89 ASN A O 1
ATOM 689 N N . SER A 1 90 ? 2.788 3.087 -2.682 1.00 94.19 90 SER A N 1
ATOM 690 C CA . SER A 1 90 ? 2.962 2.572 -4.047 1.00 94.19 90 SER A CA 1
ATOM 691 C C . SER A 1 90 ? 3.814 3.509 -4.894 1.00 94.19 90 SER A C 1
ATOM 693 O O . SER A 1 90 ? 3.512 4.695 -5.013 1.00 94.19 90 SER A O 1
ATOM 695 N N . ARG A 1 91 ? 4.885 2.992 -5.501 1.00 93.38 91 ARG A N 1
ATOM 696 C CA . ARG A 1 91 ? 5.763 3.752 -6.401 1.00 93.38 91 ARG A CA 1
ATOM 697 C C . ARG A 1 91 ? 5.923 2.985 -7.700 1.00 93.38 91 ARG A C 1
ATOM 699 O O . ARG A 1 91 ? 6.540 1.923 -7.722 1.00 93.38 91 ARG A O 1
ATOM 706 N N . VAL A 1 92 ? 5.394 3.535 -8.785 1.00 93.00 92 VAL A N 1
ATOM 707 C CA . VAL A 1 92 ? 5.436 2.900 -10.103 1.00 93.00 92 VAL A CA 1
ATOM 708 C C . VAL A 1 92 ? 6.088 3.852 -11.092 1.00 93.00 92 VAL A C 1
ATOM 710 O O . VAL A 1 92 ? 5.694 5.013 -11.192 1.00 93.00 92 VAL A O 1
ATOM 713 N N . LYS A 1 93 ? 7.093 3.368 -11.823 1.00 91.38 93 LYS A N 1
ATOM 714 C CA . LYS A 1 93 ? 7.718 4.102 -12.920 1.00 91.38 93 LYS A CA 1
ATOM 715 C C . LYS A 1 93 ? 7.570 3.328 -14.217 1.00 91.38 93 LYS A C 1
ATOM 717 O O . LYS A 1 93 ? 8.077 2.217 -14.335 1.00 91.38 93 LYS A O 1
ATOM 722 N N . HIS A 1 94 ? 6.938 3.960 -15.195 1.00 92.88 94 HIS A N 1
ATOM 723 C CA . HIS A 1 94 ? 6.892 3.472 -16.566 1.00 92.88 94 HIS A CA 1
ATOM 724 C C . HIS A 1 94 ? 7.946 4.196 -17.406 1.00 92.88 94 HIS A C 1
ATOM 726 O O . HIS A 1 94 ? 8.103 5.413 -17.298 1.00 92.88 94 HIS A O 1
ATOM 732 N N . ILE A 1 95 ? 8.676 3.452 -18.233 1.00 88.38 95 ILE A N 1
ATOM 733 C CA . ILE A 1 95 ? 9.629 3.978 -19.213 1.00 88.38 95 ILE A CA 1
ATOM 734 C C . ILE A 1 95 ? 9.264 3.385 -20.562 1.00 88.38 95 ILE A C 1
ATOM 736 O O . ILE A 1 95 ? 9.119 2.170 -20.680 1.00 88.38 95 ILE A O 1
ATOM 740 N N . ARG A 1 96 ? 9.146 4.235 -21.580 1.00 88.69 96 ARG A N 1
ATOM 741 C CA . ARG A 1 96 ? 8.960 3.798 -22.961 1.00 88.69 96 ARG A CA 1
ATOM 742 C C . ARG A 1 96 ? 10.200 4.151 -23.773 1.00 88.69 96 ARG A C 1
ATOM 744 O O . ARG A 1 96 ? 10.585 5.315 -23.822 1.00 88.69 96 ARG A O 1
ATOM 751 N N . GLN A 1 97 ? 10.815 3.145 -24.381 1.00 85.62 97 GLN A N 1
ATOM 752 C CA . GLN A 1 97 ? 11.932 3.287 -25.309 1.00 85.62 97 GLN A CA 1
ATOM 753 C C . GLN A 1 97 ? 11.364 3.247 -26.733 1.00 85.62 97 GLN A C 1
ATOM 755 O O . GLN A 1 97 ? 10.858 2.213 -27.175 1.00 85.62 97 GLN A O 1
ATOM 760 N N . LEU A 1 98 ? 11.385 4.400 -27.402 1.00 85.50 98 LEU A N 1
ATOM 761 C CA . LEU A 1 98 ? 10.894 4.601 -28.766 1.00 85.50 98 LEU A CA 1
ATOM 762 C C . LEU A 1 98 ? 12.074 4.731 -29.730 1.00 85.50 98 LEU A C 1
ATOM 764 O O . LEU A 1 98 ? 13.121 5.263 -29.362 1.00 85.50 98 LEU A O 1
ATOM 768 N N . GLU A 1 99 ? 11.892 4.279 -30.964 1.00 77.81 99 GLU A N 1
ATOM 769 C CA . GLU A 1 99 ? 12.865 4.482 -32.032 1.00 77.81 99 GLU A CA 1
ATOM 770 C C . GLU A 1 99 ? 12.659 5.876 -32.648 1.00 77.81 99 GLU A C 1
ATOM 772 O O . GLU A 1 99 ? 11.549 6.222 -33.046 1.00 77.81 99 GLU A O 1
ATOM 777 N N . GLY A 1 100 ? 13.716 6.689 -32.723 1.00 66.81 100 GLY A N 1
ATOM 778 C CA . GLY A 1 100 ? 13.669 7.982 -33.413 1.00 66.81 100 GLY A CA 1
ATOM 779 C C . GLY A 1 100 ? 13.415 9.187 -32.506 1.00 66.81 100 GLY A C 1
ATOM 780 O O . GLY A 1 100 ? 12.291 9.559 -32.186 1.00 66.81 100 GLY A O 1
ATOM 781 N N . GLY A 1 101 ? 14.512 9.856 -32.173 1.00 54.91 101 GLY A N 1
ATOM 782 C CA . GLY A 1 101 ? 14.534 11.184 -31.577 1.00 54.91 101 GLY A CA 1
ATOM 783 C C . GLY A 1 101 ? 15.964 11.694 -31.497 1.00 54.91 101 GLY A C 1
ATOM 784 O O . GLY A 1 101 ? 16.390 12.144 -30.442 1.00 54.91 101 GLY A O 1
ATOM 785 N N . ASN A 1 102 ? 16.739 11.542 -32.577 1.00 49.72 102 ASN A N 1
ATOM 786 C CA . ASN A 1 102 ? 18.036 12.195 -32.684 1.00 49.72 102 ASN A CA 1
ATOM 787 C C . ASN A 1 102 ? 17.815 13.591 -33.296 1.00 49.72 102 ASN A C 1
ATOM 789 O O . ASN A 1 102 ? 17.672 13.678 -34.518 1.00 49.72 102 ASN A O 1
ATOM 793 N N . PRO A 1 103 ? 17.796 14.686 -32.510 1.00 52.56 103 PRO A N 1
ATOM 794 C CA . PRO A 1 103 ? 17.741 16.036 -33.072 1.00 52.56 103 PRO A CA 1
ATOM 795 C C . PRO A 1 103 ? 18.996 16.395 -33.892 1.00 52.56 103 PRO A C 1
ATOM 797 O O . PRO A 1 103 ? 18.991 17.400 -34.592 1.00 52.56 103 PRO A O 1
ATOM 800 N N . TYR A 1 104 ? 20.049 15.568 -33.859 1.00 52.56 104 TYR A N 1
ATOM 801 C CA . TYR A 1 104 ? 21.284 15.739 -34.631 1.00 52.56 104 TYR A CA 1
ATOM 802 C C . TYR A 1 104 ? 21.382 14.834 -35.872 1.00 52.56 104 TYR A C 1
ATOM 804 O O . TYR A 1 104 ? 22.426 14.801 -36.519 1.00 52.56 104 TYR A O 1
ATOM 812 N N . ALA A 1 105 ? 20.330 14.094 -36.243 1.00 51.84 105 ALA A N 1
ATOM 813 C CA . ALA A 1 105 ? 20.360 13.231 -37.432 1.00 51.84 105 ALA A CA 1
ATOM 814 C C . ALA A 1 105 ? 20.107 13.965 -38.767 1.00 51.84 105 ALA A C 1
ATOM 816 O O . ALA A 1 105 ? 20.138 13.327 -39.817 1.00 51.84 105 ALA A O 1
ATOM 817 N N . SER A 1 106 ? 19.873 15.282 -38.768 1.00 48.75 106 SER A N 1
ATOM 818 C CA . SER A 1 106 ? 19.567 16.045 -39.989 1.00 48.75 106 SER A CA 1
ATOM 819 C C . SER A 1 106 ? 20.784 16.617 -40.732 1.00 48.75 106 SER A C 1
ATOM 821 O O . SER A 1 106 ? 20.608 17.142 -41.825 1.00 48.75 106 SER A O 1
ATOM 823 N N . SER A 1 107 ? 22.016 16.503 -40.222 1.00 51.16 107 SER A N 1
ATOM 824 C CA . SER A 1 107 ? 23.189 17.166 -40.833 1.00 51.16 107 SER A CA 1
ATOM 825 C C . SER A 1 107 ? 24.074 16.288 -41.729 1.00 51.16 107 SER A C 1
ATOM 827 O O . SER A 1 107 ? 25.149 16.722 -42.125 1.00 51.16 107 SER A O 1
ATOM 829 N N . ARG A 1 108 ? 23.657 15.068 -42.095 1.00 50.56 108 ARG A N 1
ATOM 830 C CA . ARG A 1 108 ? 24.415 14.218 -43.042 1.00 50.56 108 ARG A CA 1
ATOM 831 C C . ARG A 1 108 ? 23.564 13.700 -44.193 1.00 50.56 108 ARG A C 1
ATOM 833 O O . ARG A 1 108 ? 23.520 12.501 -44.452 1.00 50.56 108 ARG A O 1
ATOM 840 N N . ARG A 1 109 ? 22.865 14.611 -44.867 1.00 49.19 109 ARG A N 1
ATOM 841 C CA . ARG A 1 109 ? 22.353 14.404 -46.230 1.00 49.19 109 ARG A CA 1
ATOM 842 C C . ARG A 1 109 ? 22.390 15.720 -47.000 1.00 49.19 109 ARG A C 1
ATOM 844 O O . ARG A 1 109 ? 21.346 16.311 -47.237 1.00 49.19 109 ARG A O 1
ATOM 851 N N . SER A 1 110 ? 23.583 16.192 -47.337 1.00 46.53 110 SER A N 1
ATOM 852 C CA . SER A 1 110 ? 23.866 17.067 -48.484 1.00 46.53 110 SER A CA 1
ATOM 853 C C . SER A 1 110 ? 25.381 17.036 -48.707 1.00 46.53 110 SER A C 1
ATOM 855 O O . SER A 1 110 ? 26.118 17.257 -47.747 1.00 46.53 110 SER A O 1
ATOM 857 N N . ASP A 1 111 ? 25.752 16.735 -49.952 1.00 40.69 111 ASP A N 1
ATOM 858 C CA . ASP A 1 111 ? 27.077 16.727 -50.601 1.00 40.69 111 ASP A CA 1
ATOM 859 C C . ASP A 1 111 ? 28.034 15.549 -50.333 1.00 40.69 111 ASP A C 1
ATOM 861 O O . ASP A 1 111 ? 28.640 15.447 -49.242 1.00 40.69 111 ASP A O 1
#

Foldseek 3Di:
DAEEEDAEAEFADEEEAEAEPDDDDDPPPDPPPDCLNVPDDDDDPDPPDDDDDDDDDPPQDDDDPDDDDPDADRQGDDYHYHYNYYHTYYGYHYHYHDPDDDPPPPPPPDD

Radius of gyration: 24.04 Å; chains: 1; bounding box: 49×38×71 Å

Sequence (111 aa):
MQIGDSQEIRLSGRALAVQRQLEYVDSREFPLAFPIFTKPIPLPPVDAEPVCRYTLHDCPLIAVHSMRIIGVSSTSVVHIGSTKTVEANSRVKHIRQLEGGNPYASSRRSD

Organism: NCBI:txid1315967

InterPro domains:
  IPR024496 Spore germination protein GerPE [PF10970] (1-100)